Protein AF-A0A1Q9XRY6-F1 (afdb_monomer)

pLDDT: mean 75.68, std 16.71, range [44.25, 94.0]

Nearest PDB structures (foldseek):
  2ro4-assembly1_B  TM=7.353E-01  e=7.269E-03  Bacillus subtilis
  5itm-assembly2_A  TM=8.030E-01  e=2.614E-02  Saccharolobus solfataricus
  5itm-assembly1_B  TM=8.298E-01  e=6.276E-02  Saccharolobus solfataricus
  1ub4-assembly1_C-2  TM=7.873E-01  e=2.110E-01  Escherichia coli
  2mrn-assembly1_B  TM=7.229E-01  e=2.110E-01  Escherichia coli K-12

Structure (mmCIF, N/CA/C/O backbone):
data_AF-A0A1Q9XRY6-F1
#
_entry.id   AF-A0A1Q9XRY6-F1
#
loop_
_atom_site.group_PDB
_atom_site.id
_atom_site.type_symbol
_atom_site.label_atom_id
_atom_site.label_alt_id
_atom_site.label_comp_id
_atom_site.label_asym_id
_atom_site.label_entity_id
_atom_site.label_seq_id
_atom_site.pdbx_PDB_ins_code
_atom_site.Cartn_x
_atom_site.Cartn_y
_atom_site.Cartn_z
_atom_site.occupancy
_atom_site.B_iso_or_equiv
_atom_site.auth_seq_id
_atom_site.auth_comp_id
_atom_site.auth_asym_id
_atom_site.auth_atom_id
_atom_site.pdbx_PDB_model_num
ATOM 1 N N . MET A 1 1 ? 10.000 -6.549 -0.584 1.00 46.41 1 MET A N 1
ATOM 2 C CA . MET A 1 1 ? 9.704 -6.371 0.858 1.00 46.41 1 MET A CA 1
ATOM 3 C C . MET A 1 1 ? 8.322 -5.731 0.964 1.00 46.41 1 MET A C 1
ATOM 5 O O . MET A 1 1 ? 8.118 -4.733 0.292 1.00 46.41 1 MET A O 1
ATOM 9 N N . LYS A 1 2 ? 7.356 -6.311 1.696 1.00 51.59 2 LYS A N 1
ATOM 10 C CA . LYS A 1 2 ? 5.982 -5.767 1.792 1.00 51.59 2 LYS A CA 1
ATOM 11 C C . LYS A 1 2 ? 5.908 -4.803 2.979 1.00 51.59 2 LYS A C 1
ATOM 13 O O . LYS A 1 2 ? 6.041 -5.233 4.121 1.00 51.59 2 LYS A O 1
ATOM 18 N N . VAL A 1 3 ? 5.752 -3.511 2.706 1.00 52.41 3 VAL A N 1
ATOM 19 C CA . VAL A 1 3 ? 5.676 -2.455 3.724 1.00 52.41 3 VAL A CA 1
ATOM 20 C C . VAL A 1 3 ? 4.219 -2.316 4.174 1.00 52.41 3 VAL A C 1
ATOM 22 O O . VAL A 1 3 ? 3.330 -2.124 3.350 1.00 52.41 3 VAL A O 1
ATOM 25 N N . LEU A 1 4 ? 3.965 -2.462 5.476 1.00 58.03 4 LEU A N 1
ATOM 26 C CA . LEU A 1 4 ? 2.633 -2.343 6.074 1.00 58.03 4 LEU A CA 1
ATOM 27 C C . LEU A 1 4 ? 2.533 -1.010 6.813 1.00 58.03 4 LEU A C 1
ATOM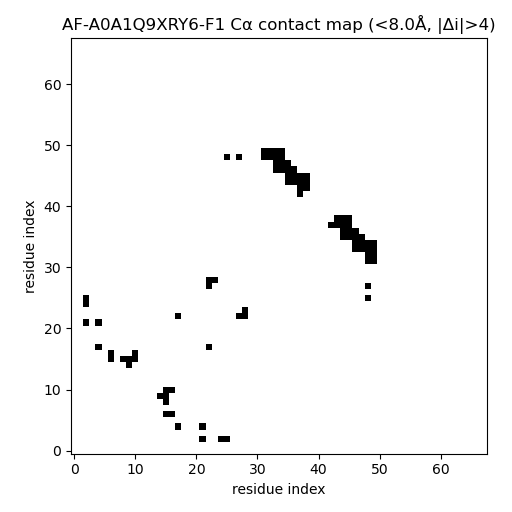 29 O O . LEU A 1 4 ? 3.456 -0.644 7.541 1.00 58.03 4 LEU A O 1
ATOM 33 N N . PHE A 1 5 ? 1.414 -0.306 6.667 1.00 67.00 5 PHE A N 1
ATOM 34 C CA . PHE A 1 5 ? 1.127 0.863 7.486 1.00 67.00 5 PHE A CA 1
ATOM 35 C C . PHE A 1 5 ? -0.354 0.938 7.834 1.00 67.00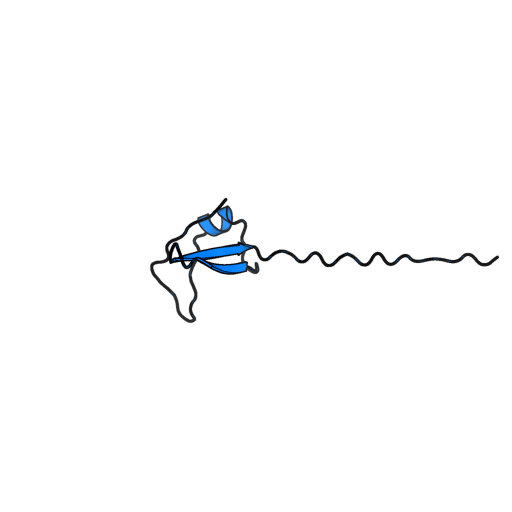 5 PHE A C 1
ATOM 37 O O . PHE A 1 5 ? -1.219 0.748 6.982 1.00 67.00 5 PHE A O 1
ATOM 44 N N . ASP A 1 6 ? -0.628 1.247 9.097 1.00 62.91 6 ASP A N 1
ATOM 45 C CA . ASP A 1 6 ? -1.973 1.517 9.581 1.00 62.91 6 ASP A CA 1
ATOM 46 C C . ASP A 1 6 ? -2.158 3.032 9.653 1.00 62.91 6 ASP A C 1
ATOM 48 O O . ASP A 1 6 ? -1.531 3.715 10.466 1.00 62.91 6 ASP A O 1
ATOM 52 N N . THR A 1 7 ? -3.034 3.579 8.810 1.00 65.88 7 THR A N 1
ATOM 53 C CA . THR A 1 7 ? -3.514 4.949 9.002 1.00 65.88 7 THR A CA 1
ATOM 54 C C . THR A 1 7 ? -4.780 4.934 9.850 1.00 65.88 7 THR A C 1
ATOM 56 O O . THR A 1 7 ? -5.760 4.269 9.523 1.00 65.88 7 THR A O 1
ATOM 59 N N . ARG A 1 8 ? -4.792 5.699 10.947 1.00 65.88 8 ARG A N 1
ATOM 60 C CA . ARG A 1 8 ? -6.017 5.920 11.739 1.00 65.88 8 ARG A CA 1
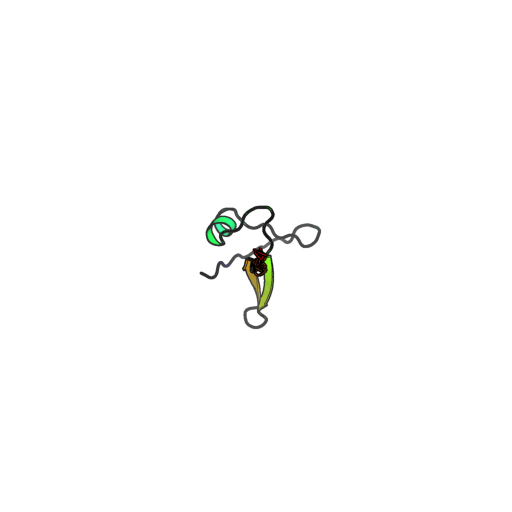ATOM 61 C C . ARG A 1 8 ? -6.868 7.068 11.200 1.00 65.88 8 ARG A C 1
ATOM 63 O O . ARG A 1 8 ? -7.987 7.260 11.667 1.00 65.88 8 ARG A O 1
ATOM 70 N N . ARG A 1 9 ? -6.341 7.871 10.266 1.00 80.69 9 ARG A N 1
ATOM 71 C CA . ARG A 1 9 ? -6.985 9.111 9.828 1.00 80.69 9 ARG A CA 1
ATOM 72 C C . ARG A 1 9 ? -6.857 9.307 8.324 1.00 80.69 9 ARG A C 1
ATOM 74 O O . ARG A 1 9 ? -5.776 9.569 7.803 1.00 80.69 9 ARG A O 1
ATOM 81 N N . VAL A 1 10 ? -8.003 9.258 7.656 1.00 86.12 10 VAL A N 1
ATOM 82 C CA . VAL A 1 10 ? -8.155 9.722 6.278 1.00 86.12 10 VAL A CA 1
ATOM 83 C C . VAL A 1 10 ? -8.348 11.238 6.316 1.00 86.12 10 VAL A C 1
ATOM 85 O O . VAL A 1 10 ? -9.166 11.762 7.076 1.00 86.12 10 VAL A O 1
ATOM 88 N N . GLN A 1 11 ? -7.532 11.960 5.559 1.00 86.94 11 GLN A N 1
ATOM 89 C CA . GLN A 1 11 ? -7.619 13.408 5.417 1.00 86.94 11 GLN A CA 1
ATOM 90 C C . GLN A 1 11 ? -8.705 13.782 4.395 1.00 86.94 11 GLN A C 1
ATOM 92 O O . GLN A 1 11 ? -9.338 12.927 3.773 1.00 86.94 11 GLN A O 1
ATOM 97 N N . LYS A 1 12 ? -8.927 15.086 4.200 1.00 89.81 12 LYS A N 1
ATOM 98 C CA . LYS A 1 12 ? -9.841 15.576 3.158 1.00 89.81 12 LYS A CA 1
ATOM 99 C C . LYS A 1 12 ? -9.453 14.994 1.794 1.00 89.81 12 LYS A C 1
ATOM 101 O O . LYS A 1 12 ? -8.276 14.749 1.532 1.00 89.81 12 LYS A O 1
ATOM 106 N N . LEU A 1 13 ? -10.449 14.821 0.926 1.00 89.94 13 LEU A N 1
ATOM 107 C CA . LEU A 1 13 ? -10.272 14.297 -0.435 1.00 89.94 13 LEU A CA 1
ATOM 108 C C . LEU A 1 13 ? -9.710 12.864 -0.485 1.00 89.94 13 LEU A C 1
ATOM 110 O O . LEU A 1 13 ? -9.055 12.499 -1.453 1.00 89.94 13 LEU A O 1
ATOM 114 N N . GLY A 1 14 ? -9.925 12.064 0.564 1.00 84.31 14 GLY A N 1
ATOM 115 C CA . GLY A 1 14 ? -9.495 10.662 0.587 1.00 84.31 14 GLY A CA 1
ATOM 116 C C . GLY A 1 14 ? -7.981 10.469 0.712 1.00 84.31 14 GLY A C 1
ATOM 117 O O . GLY A 1 14 ? -7.479 9.384 0.437 1.00 84.31 14 GLY A O 1
ATOM 118 N N . ARG A 1 15 ? -7.238 11.505 1.121 1.00 88.50 15 ARG A N 1
ATOM 119 C CA . ARG A 1 15 ? -5.776 11.437 1.240 1.00 88.50 15 ARG A CA 1
ATOM 120 C C . ARG A 1 15 ? -5.348 10.693 2.500 1.00 88.50 15 ARG A C 1
ATOM 122 O O . ARG A 1 15 ? -5.935 10.859 3.569 1.00 88.50 15 ARG A O 1
ATOM 129 N N . VAL A 1 16 ? -4.264 9.938 2.393 1.00 87.38 16 VAL A N 1
ATOM 130 C CA . VAL A 1 16 ? -3.622 9.249 3.513 1.00 87.38 16 VAL A CA 1
ATOM 131 C C . VAL A 1 16 ? -2.162 9.673 3.557 1.00 87.38 16 VAL A C 1
ATOM 133 O O . VAL A 1 16 ? -1.460 9.572 2.557 1.00 87.38 16 VAL A O 1
ATOM 136 N N . ALA A 1 17 ? -1.713 10.168 4.709 1.00 86.75 17 ALA A N 1
ATOM 137 C CA . ALA A 1 17 ? -0.314 10.529 4.893 1.00 86.75 17 ALA A CA 1
ATOM 138 C C . ALA A 1 17 ? 0.522 9.272 5.152 1.00 86.75 17 ALA A C 1
ATOM 140 O O . ALA A 1 17 ? 0.218 8.502 6.066 1.00 86.75 17 ALA A O 1
ATOM 141 N N . LEU A 1 18 ? 1.586 9.102 4.371 1.00 86.00 18 LEU A N 1
ATOM 142 C CA . LEU A 1 18 ? 2.629 8.114 4.625 1.00 86.00 18 LEU A CA 1
ATOM 143 C C . LEU A 1 18 ? 3.740 8.770 5.443 1.00 86.00 18 LEU A C 1
ATOM 145 O O . LEU A 1 18 ? 4.076 9.933 5.227 1.00 86.00 18 LEU A O 1
ATOM 149 N N . SER A 1 19 ? 4.302 8.037 6.403 1.00 86.56 19 SER A N 1
ATOM 150 C CA . SER A 1 19 ? 5.461 8.523 7.148 1.00 86.56 19 SER A CA 1
ATOM 151 C C . SER A 1 19 ? 6.720 8.461 6.285 1.00 86.56 19 SER A C 1
ATOM 153 O O . SER A 1 19 ? 6.847 7.621 5.394 1.00 86.56 19 SER A O 1
ATOM 155 N N . GLU A 1 20 ? 7.691 9.313 6.596 1.00 87.19 20 GLU A N 1
ATOM 156 C CA . GLU A 1 20 ? 8.965 9.369 5.875 1.00 87.19 20 GLU A CA 1
ATOM 157 C C . GLU A 1 20 ? 9.710 8.021 5.889 1.00 87.19 20 GLU A C 1
ATOM 159 O O . GLU A 1 20 ? 10.290 7.607 4.890 1.00 87.19 20 GLU A O 1
ATOM 164 N N . ALA A 1 21 ? 9.643 7.283 7.002 1.00 85.56 21 ALA A N 1
ATOM 165 C CA . ALA A 1 21 ? 10.231 5.949 7.100 1.00 85.56 21 ALA A CA 1
ATOM 166 C C . ALA A 1 21 ? 9.591 4.954 6.116 1.00 85.56 21 ALA A C 1
ATOM 168 O O . ALA A 1 21 ? 10.297 4.136 5.533 1.00 85.56 21 ALA A O 1
ATOM 169 N N . LEU A 1 22 ? 8.272 5.033 5.908 1.00 84.38 22 LEU A N 1
ATOM 170 C CA . LEU A 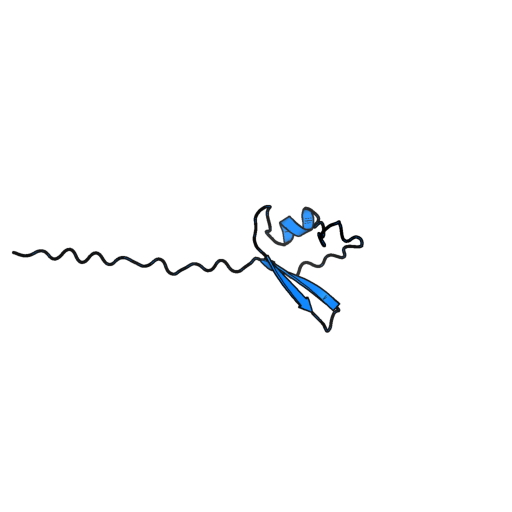1 22 ? 7.569 4.174 4.953 1.00 84.38 22 LEU A CA 1
ATOM 171 C C . LEU A 1 22 ? 7.936 4.528 3.515 1.00 84.38 22 LEU A C 1
ATOM 173 O O . LEU A 1 22 ? 8.202 3.620 2.736 1.00 84.38 22 LEU A O 1
ATOM 177 N N . LEU A 1 23 ? 8.005 5.823 3.194 1.00 87.56 23 LEU A N 1
ATOM 178 C CA . LEU A 1 23 ? 8.438 6.305 1.880 1.00 87.56 23 LEU A CA 1
ATOM 179 C C . LEU A 1 23 ? 9.850 5.806 1.550 1.00 87.56 23 LEU A C 1
ATOM 181 O O . LEU A 1 23 ? 10.044 5.166 0.519 1.00 87.56 23 LEU A O 1
ATOM 185 N N . ARG A 1 24 ? 10.806 5.970 2.478 1.00 88.31 24 ARG A N 1
ATOM 186 C CA . ARG A 1 24 ? 12.181 5.463 2.315 1.00 88.31 24 ARG A CA 1
ATOM 187 C C . ARG A 1 24 ? 12.231 3.948 2.125 1.00 88.31 24 ARG A C 1
ATOM 189 O O . ARG A 1 24 ? 12.920 3.470 1.232 1.00 88.31 24 ARG A O 1
ATOM 196 N N . ASN A 1 25 ? 11.486 3.191 2.931 1.00 85.75 25 ASN A N 1
ATOM 197 C CA . ASN A 1 25 ? 11.465 1.727 2.841 1.00 85.75 25 ASN A CA 1
ATOM 198 C C . ASN A 1 25 ? 10.784 1.211 1.566 1.00 85.75 25 ASN A C 1
ATOM 200 O O . ASN A 1 25 ? 11.098 0.111 1.112 1.00 85.75 25 ASN A O 1
ATOM 204 N N . ALA A 1 26 ? 9.839 1.975 1.019 1.00 82.94 26 ALA A N 1
ATOM 205 C CA . ALA A 1 26 ? 9.159 1.671 -0.234 1.00 82.94 26 ALA A CA 1
ATOM 206 C C . ALA A 1 26 ? 9.915 2.194 -1.469 1.00 82.94 26 ALA A C 1
ATOM 208 O O . ALA A 1 26 ? 9.541 1.845 -2.584 1.00 82.94 26 ALA A O 1
ATOM 209 N N . GLY A 1 27 ? 10.963 3.006 -1.281 1.00 88.62 27 GLY A N 1
ATOM 210 C CA . GLY A 1 27 ? 11.683 3.657 -2.375 1.00 88.62 27 GLY A CA 1
ATOM 211 C C . GLY A 1 27 ? 10.838 4.694 -3.117 1.00 88.62 27 GLY A C 1
ATOM 212 O O . GLY A 1 27 ? 11.025 4.862 -4.315 1.00 88.62 27 GLY A O 1
ATOM 213 N N . LEU A 1 28 ? 9.899 5.344 -2.421 1.00 89.31 28 LEU A N 1
ATOM 214 C CA . LEU A 1 28 ? 8.981 6.334 -2.984 1.00 89.31 28 LEU A CA 1
ATOM 215 C C . LEU A 1 28 ? 9.397 7.756 -2.604 1.00 89.31 28 LEU A C 1
ATOM 217 O O . LEU A 1 28 ? 9.786 8.020 -1.463 1.00 89.31 28 LEU A O 1
ATOM 221 N N . SER A 1 29 ? 9.234 8.670 -3.551 1.00 92.31 29 SER A N 1
ATOM 222 C CA . SER A 1 29 ? 9.487 10.104 -3.434 1.00 92.31 29 SER A CA 1
ATOM 223 C C . SER A 1 29 ? 8.262 10.916 -3.859 1.00 92.31 29 SER A C 1
ATOM 225 O O . SER A 1 29 ? 7.303 10.405 -4.439 1.00 92.31 29 SER A O 1
ATOM 227 N N . GLU A 1 30 ? 8.266 12.210 -3.541 1.00 90.75 30 GLU A N 1
ATOM 228 C CA . GLU A 1 30 ? 7.227 13.120 -4.022 1.00 90.75 30 GLU A CA 1
ATOM 229 C C . GLU A 1 30 ? 7.206 13.155 -5.558 1.00 90.75 30 GLU A C 1
ATOM 231 O O . GLU A 1 30 ? 8.246 13.293 -6.197 1.00 90.75 30 GLU A O 1
ATOM 236 N N . GLY A 1 31 ? 6.009 13.042 -6.140 1.00 91.75 31 GLY A N 1
ATOM 237 C CA . GLY A 1 31 ? 5.809 12.994 -7.590 1.00 91.75 31 GLY A CA 1
ATOM 238 C C . GLY A 1 31 ? 5.767 11.583 -8.180 1.00 91.75 31 GLY A C 1
ATOM 239 O O . GLY A 1 31 ? 5.350 11.436 -9.327 1.00 91.75 31 GLY A O 1
ATOM 240 N N . ASP A 1 32 ? 6.117 10.550 -7.408 1.00 91.00 32 ASP A N 1
ATOM 241 C CA . ASP A 1 32 ? 6.058 9.174 -7.892 1.00 91.00 32 ASP A CA 1
ATOM 242 C C . ASP A 1 32 ? 4.618 8.696 -8.092 1.00 91.00 32 ASP A C 1
ATOM 244 O O . ASP A 1 32 ? 3.714 8.936 -7.283 1.00 91.00 32 ASP A O 1
ATOM 248 N N . HIS A 1 33 ? 4.421 7.957 -9.179 1.00 91.75 33 HIS A N 1
ATOM 249 C CA . HIS A 1 33 ? 3.180 7.248 -9.439 1.00 91.75 33 HIS A CA 1
ATOM 250 C C . HIS A 1 33 ? 3.197 5.885 -8.744 1.00 91.75 33 HIS A C 1
ATOM 252 O O . HIS A 1 33 ? 4.206 5.177 -8.742 1.00 91.75 33 HIS A O 1
ATOM 258 N N . VAL A 1 34 ? 2.055 5.504 -8.177 1.00 90.19 34 VAL A N 1
ATOM 259 C CA . VAL A 1 34 ? 1.873 4.227 -7.485 1.00 90.19 34 VAL A CA 1
ATOM 260 C C . VAL A 1 34 ? 0.578 3.559 -7.916 1.00 90.19 34 VAL A C 1
ATOM 262 O O . VAL A 1 34 ? -0.425 4.235 -8.157 1.00 90.19 34 VAL A O 1
ATOM 265 N N . ASP A 1 35 ? 0.600 2.234 -7.951 1.00 90.62 35 ASP A N 1
ATOM 266 C CA . ASP A 1 35 ? -0.585 1.406 -8.121 1.00 90.62 35 ASP A CA 1
ATOM 267 C C . ASP A 1 35 ? -1.169 1.051 -6.746 1.00 90.62 35 ASP A C 1
ATOM 269 O O . ASP A 1 35 ? -0.439 0.783 -5.784 1.00 90.62 35 ASP A O 1
ATOM 273 N N . ILE A 1 36 ? -2.501 1.075 -6.640 1.00 89.31 36 ILE A N 1
ATOM 274 C CA . ILE A 1 36 ? -3.230 0.849 -5.386 1.00 89.31 36 ILE A CA 1
ATOM 275 C C . ILE A 1 36 ? -4.166 -0.343 -5.550 1.00 89.31 36 ILE A C 1
ATOM 277 O O . ILE A 1 36 ? -5.052 -0.342 -6.404 1.00 89.31 36 ILE A O 1
ATOM 281 N N . TYR A 1 37 ? -4.022 -1.324 -4.662 1.00 90.00 37 TYR A N 1
ATOM 282 C CA . TYR A 1 37 ? -4.840 -2.533 -4.643 1.00 90.00 37 TYR A CA 1
ATOM 283 C C . TYR A 1 37 ? -5.539 -2.707 -3.298 1.00 90.00 37 TYR A C 1
ATOM 285 O O . TYR A 1 37 ? -5.017 -2.318 -2.252 1.00 90.00 37 TYR A O 1
ATOM 293 N N . PHE A 1 38 ? -6.706 -3.350 -3.316 1.00 90.81 38 PHE A N 1
ATOM 294 C CA . PHE A 1 38 ? -7.393 -3.799 -2.110 1.00 90.81 38 PHE A CA 1
ATOM 295 C C . PHE A 1 38 ? -7.362 -5.324 -2.031 1.00 90.81 38 PHE A C 1
ATOM 297 O O . PHE A 1 38 ? -7.959 -6.017 -2.853 1.00 90.81 38 PHE A O 1
ATOM 304 N N . ASP A 1 39 ? -6.674 -5.844 -1.019 1.00 92.12 39 ASP A N 1
ATOM 305 C CA . ASP A 1 39 ? -6.701 -7.262 -0.682 1.00 92.12 39 ASP A CA 1
ATOM 306 C C . ASP A 1 39 ? -7.946 -7.547 0.162 1.00 92.12 39 ASP A C 1
ATOM 308 O O . ASP A 1 39 ? -8.005 -7.210 1.347 1.00 92.12 39 ASP A O 1
ATOM 312 N N . ALA A 1 40 ? -8.942 -8.184 -0.453 1.00 93.38 40 ALA A N 1
ATOM 313 C CA . ALA A 1 40 ? -10.208 -8.505 0.193 1.00 93.38 40 ALA A CA 1
ATOM 314 C C . ALA A 1 40 ? -10.071 -9.524 1.338 1.00 93.38 40 ALA A C 1
ATOM 316 O O . ALA A 1 40 ? -10.861 -9.477 2.283 1.00 93.38 40 ALA A O 1
ATOM 317 N N . ALA A 1 41 ? -9.078 -10.419 1.284 1.00 94.00 41 ALA A N 1
ATOM 318 C CA . ALA A 1 41 ? -8.894 -11.453 2.298 1.00 94.00 41 ALA A CA 1
ATOM 319 C C . ALA A 1 41 ? -8.321 -10.858 3.586 1.00 94.00 41 ALA A C 1
ATOM 321 O O . ALA A 1 41 ? -8.814 -11.135 4.680 1.00 94.00 41 ALA A O 1
ATOM 322 N N . THR A 1 42 ? -7.305 -10.000 3.459 1.00 90.12 42 THR A N 1
ATOM 323 C CA . THR A 1 42 ? -6.678 -9.356 4.624 1.00 90.12 42 THR A CA 1
ATOM 324 C C . THR A 1 42 ? -7.282 -7.995 4.967 1.00 90.12 42 THR A C 1
ATOM 326 O O . THR A 1 42 ? -6.949 -7.430 6.009 1.00 90.12 42 THR A O 1
ATOM 329 N N . LYS A 1 43 ? -8.192 -7.485 4.124 1.00 87.50 43 LYS A N 1
ATOM 330 C CA . LYS A 1 43 ? -8.785 -6.139 4.191 1.00 87.50 43 LYS A CA 1
ATOM 331 C C . LYS A 1 43 ? -7.726 -5.035 4.232 1.00 87.50 43 LYS A C 1
ATOM 333 O O . LYS A 1 43 ? -7.869 -4.054 4.961 1.00 87.50 43 LYS A O 1
ATOM 338 N N . ARG A 1 44 ? -6.646 -5.204 3.465 1.00 85.12 44 ARG A N 1
ATOM 339 C CA . ARG A 1 44 ? -5.508 -4.275 3.431 1.00 85.12 44 ARG A CA 1
ATOM 340 C C . ARG A 1 44 ? -5.430 -3.548 2.101 1.00 85.12 44 ARG A C 1
ATOM 342 O O . ARG A 1 44 ? -5.709 -4.122 1.053 1.00 85.12 44 ARG A O 1
ATOM 349 N N . ILE A 1 45 ? -4.984 -2.299 2.164 1.00 86.62 45 ILE A N 1
ATOM 350 C CA . ILE A 1 45 ? -4.555 -1.553 0.985 1.00 86.62 45 ILE A CA 1
ATOM 351 C C . ILE A 1 45 ? -3.085 -1.875 0.732 1.00 86.62 45 ILE A C 1
ATOM 353 O O . ILE A 1 45 ? -2.270 -1.846 1.655 1.00 86.62 45 ILE A O 1
ATOM 357 N N . ILE A 1 46 ? -2.763 -2.211 -0.509 1.00 86.81 46 ILE A N 1
ATOM 358 C CA . ILE A 1 46 ? -1.404 -2.480 -0.969 1.00 86.81 46 ILE A CA 1
ATOM 359 C C . ILE A 1 46 ? -1.023 -1.354 -1.924 1.00 86.81 46 ILE A C 1
ATOM 361 O O . ILE A 1 46 ? -1.803 -1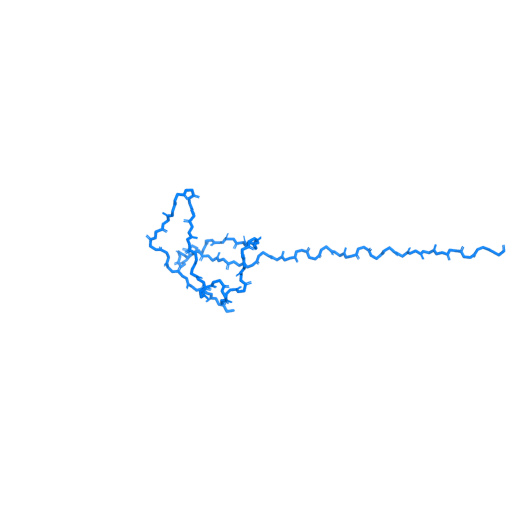.009 -2.809 1.00 86.81 46 ILE A O 1
ATOM 365 N N . ILE A 1 47 ? 0.162 -0.783 -1.711 1.00 86.94 47 ILE A N 1
ATOM 366 C CA . ILE A 1 47 ? 0.751 0.247 -2.565 1.00 86.94 47 ILE A CA 1
ATOM 367 C C . ILE A 1 47 ? 1.997 -0.352 -3.201 1.00 86.94 47 ILE A C 1
ATOM 369 O O . ILE A 1 47 ? 2.864 -0.861 -2.484 1.00 86.94 47 ILE A O 1
ATOM 373 N N . GLU A 1 48 ? 2.082 -0.274 -4.521 1.00 86.31 48 GLU A N 1
ATOM 374 C CA . GLU A 1 48 ? 3.249 -0.711 -5.284 1.00 86.31 48 GLU A CA 1
ATOM 375 C C . GLU A 1 48 ? 3.747 0.442 -6.164 1.00 86.31 48 GLU A C 1
ATOM 377 O O . GLU A 1 48 ? 2.928 1.221 -6.657 1.00 86.31 48 GLU A O 1
ATOM 382 N N . PRO A 1 49 ? 5.070 0.598 -6.360 1.00 86.94 49 PRO A N 1
ATOM 383 C CA . PRO A 1 49 ? 5.585 1.541 -7.345 1.00 86.94 49 PRO A CA 1
ATOM 384 C C . PRO A 1 49 ? 4.986 1.229 -8.716 1.00 86.94 49 PRO A C 1
ATOM 386 O O . PRO A 1 49 ? 5.004 0.068 -9.135 1.00 86.94 49 PRO A O 1
ATOM 389 N N . ALA A 1 50 ? 4.469 2.244 -9.413 1.00 87.06 50 ALA A N 1
ATOM 390 C CA . ALA A 1 50 ? 3.946 2.036 -10.755 1.00 87.06 50 ALA A CA 1
ATOM 391 C C . ALA A 1 50 ? 5.083 1.529 -11.650 1.00 87.06 50 ALA A C 1
ATOM 393 O O . ALA A 1 50 ? 6.167 2.121 -11.693 1.00 87.06 5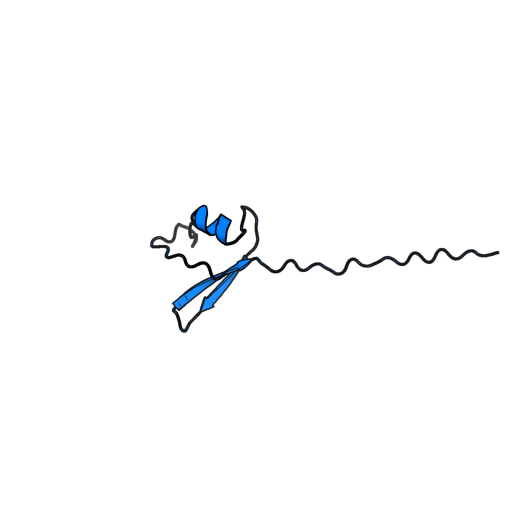0 ALA A O 1
ATOM 394 N N . ALA A 1 51 ? 4.859 0.420 -12.356 1.00 75.88 51 ALA A N 1
ATOM 395 C CA . ALA A 1 51 ? 5.862 -0.100 -13.272 1.00 75.88 51 ALA A CA 1
ATOM 396 C C . ALA A 1 51 ? 6.185 0.976 -14.318 1.00 75.88 51 ALA A C 1
ATOM 398 O O . ALA A 1 51 ? 5.313 1.388 -15.089 1.00 75.88 51 ALA A O 1
ATOM 399 N N . VAL A 1 52 ? 7.443 1.425 -14.365 1.00 62.41 52 VAL A N 1
ATOM 400 C CA . VAL A 1 52 ? 7.921 2.262 -15.464 1.00 62.41 52 VAL A CA 1
ATOM 401 C C . VAL A 1 52 ? 7.767 1.417 -16.723 1.00 62.41 52 VAL A C 1
ATOM 403 O O . VAL A 1 52 ? 8.547 0.494 -16.959 1.00 62.41 52 VAL A O 1
ATOM 406 N N . LYS A 1 53 ? 6.743 1.702 -17.535 1.00 51.94 53 LYS A N 1
ATOM 407 C CA . LYS A 1 53 ? 6.721 1.266 -18.929 1.00 51.94 53 LYS A CA 1
ATOM 408 C C . LYS A 1 53 ? 7.925 1.926 -19.584 1.00 51.94 53 LYS A C 1
ATOM 410 O O . LYS A 1 53 ? 7.830 3.046 -20.077 1.00 51.94 53 LYS A O 1
ATOM 415 N N . VAL A 1 54 ? 9.066 1.247 -19.569 1.00 47.81 54 VAL A N 1
ATOM 416 C CA . VAL A 1 54 ? 10.139 1.528 -20.512 1.00 47.81 54 VAL A CA 1
ATOM 417 C C . VAL A 1 54 ? 9.522 1.213 -21.868 1.00 47.81 54 VAL A C 1
ATOM 419 O O . VAL A 1 54 ? 9.417 0.052 -22.261 1.00 47.81 54 VAL A O 1
ATOM 422 N N . ALA A 1 55 ? 8.993 2.239 -22.534 1.00 45.50 55 ALA A N 1
ATOM 423 C CA . ALA A 1 55 ? 8.689 2.140 -23.948 1.00 45.50 55 ALA A CA 1
ATOM 424 C C . ALA A 1 55 ? 9.966 1.615 -24.623 1.00 45.50 55 ALA A C 1
ATOM 426 O O . ALA A 1 55 ? 11.050 2.111 -24.289 1.00 45.50 55 ALA A O 1
ATOM 427 N N . PRO A 1 56 ? 9.891 0.601 -25.502 1.00 44.25 56 PRO A N 1
ATOM 428 C CA . PRO A 1 56 ? 11.064 0.195 -26.251 1.00 44.25 56 PRO A CA 1
ATOM 429 C C . PRO A 1 56 ? 11.572 1.446 -26.962 1.00 44.25 56 PRO A C 1
ATOM 431 O O . PRO A 1 56 ? 10.816 2.085 -27.692 1.00 44.25 56 PRO A O 1
ATOM 434 N N . LEU A 1 57 ? 12.819 1.832 -26.689 1.00 54.69 57 LEU A N 1
ATOM 435 C CA . LEU A 1 57 ? 13.538 2.795 -27.510 1.00 54.69 57 LEU A CA 1
ATOM 436 C C . LEU A 1 57 ? 13.433 2.275 -28.942 1.00 54.69 57 LEU A C 1
ATOM 438 O O . LEU A 1 57 ? 14.044 1.255 -29.264 1.00 54.69 57 LEU A O 1
ATOM 442 N N . GLU A 1 58 ? 12.617 2.922 -29.775 1.00 48.12 58 GLU A N 1
ATOM 443 C CA . GLU A 1 58 ? 12.631 2.662 -31.205 1.00 48.12 58 GLU A CA 1
ATOM 444 C C . GLU A 1 58 ? 14.038 3.001 -31.690 1.00 48.12 58 GLU A C 1
ATOM 446 O O . GLU A 1 58 ? 14.423 4.161 -31.836 1.00 48.12 58 GLU A O 1
ATOM 451 N N . MET A 1 59 ? 14.849 1.960 -31.860 1.00 53.47 59 MET A N 1
ATOM 452 C CA . MET A 1 59 ? 16.118 2.052 -32.548 1.00 53.47 59 MET A CA 1
ATOM 453 C C . MET A 1 59 ? 15.804 2.439 -33.987 1.00 53.47 59 MET A C 1
ATOM 455 O O . MET A 1 59 ? 15.457 1.593 -34.811 1.00 53.47 59 MET A O 1
ATOM 459 N N . SER A 1 60 ? 15.927 3.726 -34.296 1.00 51.06 60 SER A N 1
ATOM 460 C CA . SER A 1 60 ? 15.938 4.196 -35.670 1.00 51.06 60 SER A CA 1
ATOM 461 C C . SER A 1 60 ? 17.185 3.627 -36.347 1.00 51.06 60 SER A C 1
ATOM 463 O O . SER A 1 60 ? 18.287 4.164 -36.207 1.00 51.06 60 SER A O 1
ATOM 465 N N . VAL A 1 61 ? 17.033 2.516 -37.065 1.00 58.62 61 VAL A N 1
ATOM 466 C CA . VAL A 1 61 ? 18.056 2.030 -37.991 1.00 58.62 61 VAL A CA 1
ATOM 467 C C . VAL A 1 61 ? 18.127 3.0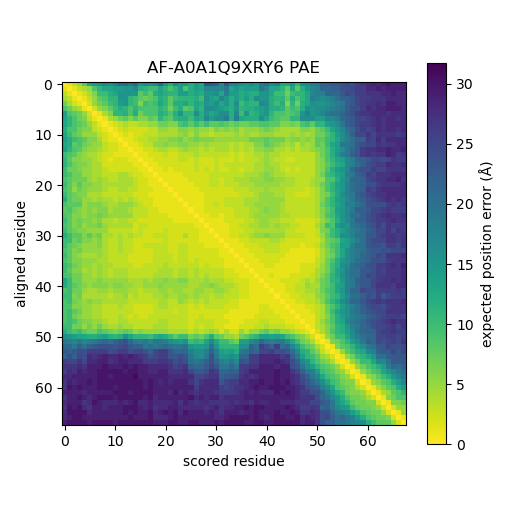38 -39.139 1.00 58.62 61 VAL A C 1
ATOM 469 O O . VAL A 1 61 ? 17.342 2.982 -40.082 1.00 58.62 61 VAL A O 1
ATOM 472 N N . GLN A 1 62 ? 19.053 3.995 -39.060 1.00 54.50 62 GLN A N 1
ATOM 473 C CA . GLN A 1 62 ? 19.406 4.821 -40.211 1.00 54.50 62 GLN A CA 1
ATOM 474 C C . GLN A 1 62 ? 20.214 3.966 -41.192 1.00 54.50 62 GLN A C 1
ATOM 476 O O . GLN A 1 62 ? 21.431 3.828 -41.072 1.00 54.50 62 GLN A O 1
ATOM 481 N N . VAL A 1 63 ? 19.535 3.387 -42.184 1.00 52.25 63 VAL A N 1
ATOM 482 C CA . VAL A 1 63 ? 20.196 2.861 -43.382 1.00 52.25 63 VAL A CA 1
ATOM 483 C C . VAL A 1 63 ? 20.640 4.058 -44.222 1.00 52.25 63 VAL A C 1
ATOM 485 O O . VAL A 1 63 ? 19.866 4.615 -44.995 1.00 52.25 63 VAL A O 1
ATOM 488 N N . SER A 1 64 ? 21.894 4.479 -44.057 1.00 59.78 64 SER A N 1
ATOM 489 C CA . SER A 1 64 ? 22.547 5.375 -45.013 1.00 59.78 64 SER A CA 1
ATOM 490 C C . SER A 1 64 ? 23.073 4.530 -46.172 1.00 59.78 64 SER A C 1
ATOM 492 O O . SER A 1 64 ? 24.141 3.920 -46.095 1.00 59.78 64 SER A O 1
ATOM 494 N N . GLY A 1 65 ? 22.267 4.427 -47.228 1.00 53.62 65 GLY A N 1
ATOM 495 C CA . GLY A 1 65 ? 22.673 3.809 -48.483 1.00 53.62 65 GLY A CA 1
ATOM 496 C C . GLY A 1 65 ? 23.734 4.663 -49.174 1.00 53.62 65 GLY A C 1
ATOM 497 O O . GLY A 1 65 ? 23.443 5.756 -49.650 1.00 53.62 65 GLY A O 1
ATOM 498 N N . ARG A 1 66 ? 24.965 4.150 -49.264 1.00 56.09 66 ARG A N 1
ATOM 499 C CA . ARG A 1 66 ? 25.946 4.614 -50.252 1.00 56.09 66 ARG A CA 1
ATOM 500 C C . ARG A 1 66 ? 25.456 4.179 -51.632 1.00 56.09 66 ARG A C 1
ATOM 502 O O . ARG A 1 66 ? 25.414 2.983 -51.900 1.00 56.09 66 ARG A O 1
ATOM 509 N N . SER A 1 67 ? 25.094 5.133 -52.484 1.00 53.38 67 SER A N 1
ATOM 510 C CA . SER A 1 67 ? 25.024 4.898 -53.930 1.00 53.38 67 SER A CA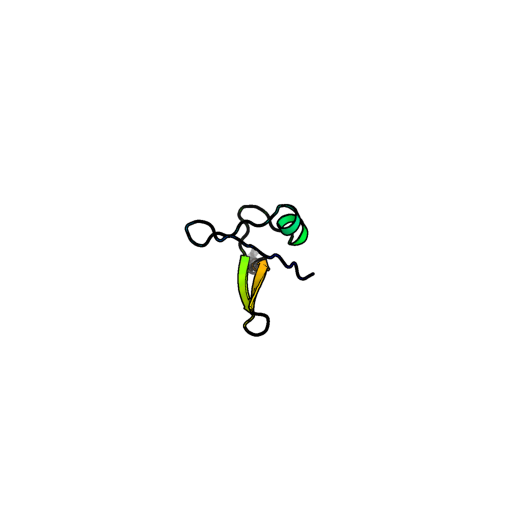 1
ATOM 511 C C . SER A 1 67 ? 26.309 5.418 -54.568 1.00 53.38 67 SER A C 1
ATOM 513 O O . SER A 1 67 ? 26.824 6.456 -54.152 1.00 53.38 67 SER A O 1
ATOM 515 N N . ALA A 1 68 ? 26.832 4.587 -55.468 1.00 48.47 68 ALA A N 1
ATOM 516 C CA . ALA A 1 68 ? 28.116 4.671 -56.155 1.00 48.47 68 ALA A CA 1
ATOM 517 C C . ALA A 1 68 ? 28.215 5.826 -57.160 1.00 48.47 68 ALA A C 1
ATOM 519 O O . ALA A 1 68 ? 27.152 6.297 -57.625 1.00 48.47 68 ALA A O 1
#

Foldseek 3Di:
DFQDDDFPDQDPPRDTDDDPVSCVVLVHDPPFDWDWDQDPVVRGIGIHGDPPPPPPPPPPPPPPDDDD

Mean predicted aligned error: 12.17 Å

Solvent-accessible surface area (backbone atoms only — not comparable to full-atom values): 4945 Å² total; per-residue (Å²): 135,90,85,84,82,87,76,94,59,74,45,81,94,79,38,67,87,78,53,70,68,55,29,63,75,69,73,51,59,93,90,65,62,64,43,80,46,75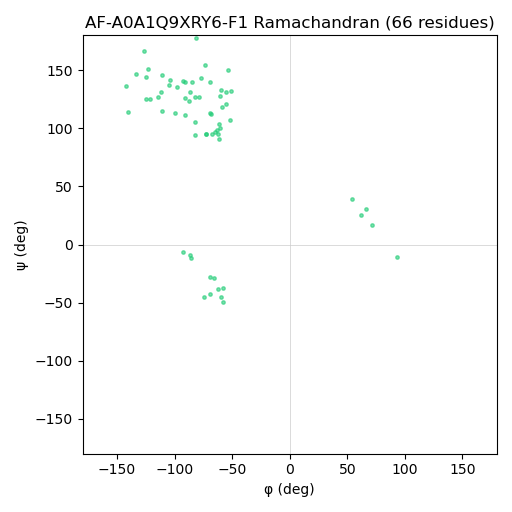,42,80,88,78,70,38,78,45,79,42,77,46,79,79,78,74,68,78,78,80,77,77,78,80,82,80,78,84,77,133

Sequence (68 aa):
MKVLFDTRRVQKLGRVALSEALLRNAGLSEGDHVDIYFDAATKRIIIEPAAVKVAPLEMSVQVSGRSA

Radius of gyration: 20.96 Å; Cα contacts (8 Å, |Δi|>4): 44; chains: 1; bounding box: 38×27×68 Å

Secondary structure (DSSP, 8-state):
-------S---GGG--PPPHHHHHHHT--TT--EEEEEETTTTEEEEEEPP-----------------